Protein AF-A0A6A6E5W0-F1 (afdb_monomer_lite)

InterPro domains:
  IPR004046 Glutathione S-transferase, C-terminal [PF00043] (62-129)
  IPR010987 Glutathione S-transferase, C-terminal-like [PS50405] (1-145)
  IPR036282 Glutathione S-transferase, C-terminal domain superfamily [SSF47616] (43-140)

Radius of gyration: 19.11 Å; chains: 1; bounding box: 56×34×46 Å

Sequence (179 aa):
MIKPIRLWLTRTIAPSIKFLQFSNTTLKVIIILEELQIPYEIKSFKFDDVKKPYTGVNPNGRVPGSLSVLNTCLEGKQWLVGDKCTFADLCFVPWNDRVDVLLMLPEGQDKFEGFPNVRAWHERMTARPSWKKGMEIRARLMDEQGLTWNGMPKGINNIAGYEEKVKRGEEAKARREGA

Organism: NCBI:txid1314779

Structure (mmCIF, N/CA/C/O backbone):
data_AF-A0A6A6E5W0-F1
#
_entry.id   AF-A0A6A6E5W0-F1
#
loop_
_atom_site.group_PDB
_atom_site.id
_atom_site.type_symbol
_atom_site.label_atom_id
_atom_site.label_alt_id
_atom_site.label_comp_id
_atom_site.label_asym_id
_atom_site.label_entity_id
_atom_site.label_seq_id
_atom_site.pdbx_PDB_ins_code
_atom_site.Cartn_x
_atom_site.Cartn_y
_atom_site.Cartn_z
_atom_site.occupancy
_atom_site.B_iso_or_equiv
_atom_site.auth_seq_id
_atom_site.auth_comp_id
_atom_site.auth_asym_id
_atom_site.auth_atom_id
_atom_site.pdbx_PDB_model_num
ATOM 1 N N . MET A 1 1 ? -22.182 -12.327 16.382 1.00 56.06 1 MET A N 1
ATOM 2 C CA . MET A 1 1 ? -21.444 -13.324 15.575 1.00 56.06 1 MET A CA 1
ATOM 3 C C . MET A 1 1 ? -20.843 -12.587 14.385 1.00 56.06 1 MET A C 1
ATOM 5 O O . MET A 1 1 ? -21.605 -11.979 13.642 1.00 56.06 1 MET A O 1
ATOM 9 N N . ILE A 1 2 ? -19.514 -12.525 14.264 1.00 61.84 2 ILE A N 1
ATOM 10 C CA . ILE A 1 2 ? -18.845 -11.797 13.168 1.00 61.84 2 ILE A CA 1
ATOM 11 C C . ILE A 1 2 ? -18.971 -12.640 11.893 1.00 61.84 2 ILE A C 1
ATOM 13 O O . ILE A 1 2 ? -18.679 -13.833 11.919 1.00 61.84 2 ILE A O 1
ATOM 17 N N . LYS A 1 3 ? -19.451 -12.047 10.792 1.00 72.81 3 LYS A N 1
ATOM 18 C CA . LYS A 1 3 ? -19.526 -12.745 9.498 1.00 72.81 3 LYS A CA 1
ATOM 19 C C . LYS A 1 3 ? -18.104 -12.999 8.972 1.00 72.81 3 LYS A C 1
ATOM 21 O O . LYS A 1 3 ? -17.294 -12.075 9.033 1.00 72.81 3 LYS A O 1
ATOM 26 N N . PRO A 1 4 ? -17.800 -14.195 8.436 1.00 73.56 4 PRO A N 1
ATOM 27 C CA . PRO A 1 4 ? -16.470 -14.495 7.924 1.00 73.56 4 PRO A CA 1
ATOM 28 C C . PRO A 1 4 ? -16.094 -13.575 6.759 1.00 73.56 4 PRO A C 1
ATOM 30 O O . PRO A 1 4 ? -16.907 -13.304 5.867 1.00 73.56 4 PRO A O 1
ATOM 33 N N . ILE A 1 5 ? -14.850 -13.098 6.764 1.00 73.44 5 ILE A N 1
ATOM 34 C CA . ILE A 1 5 ? -14.320 -12.241 5.700 1.00 73.44 5 ILE A CA 1
ATOM 35 C C . ILE A 1 5 ? -14.097 -13.090 4.443 1.00 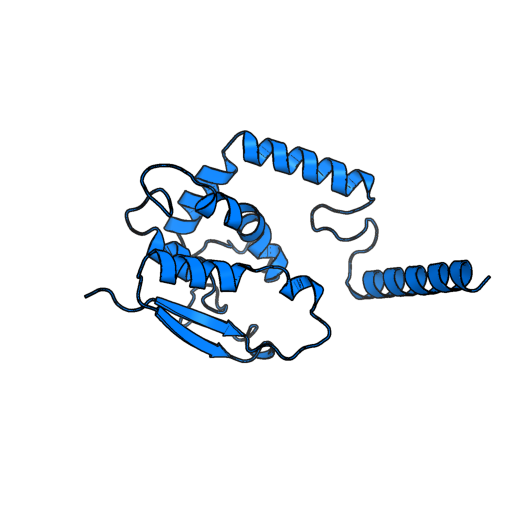73.44 5 ILE A C 1
ATOM 37 O O . ILE A 1 5 ? -13.423 -14.115 4.488 1.00 73.44 5 ILE A O 1
ATOM 41 N N . ARG A 1 6 ? -14.634 -12.667 3.293 1.00 75.06 6 ARG A N 1
ATOM 42 C CA . ARG A 1 6 ? -14.404 -13.364 2.015 1.00 75.06 6 ARG A CA 1
ATOM 43 C C . ARG A 1 6 ? -13.067 -12.945 1.404 1.00 75.06 6 ARG A C 1
ATOM 45 O O . ARG A 1 6 ? -12.910 -11.797 0.994 1.00 75.06 6 ARG A O 1
ATOM 52 N N . LEU A 1 7 ? -12.136 -13.892 1.306 1.00 66.69 7 LEU A N 1
ATOM 53 C CA . LEU A 1 7 ? -10.830 -13.747 0.664 1.00 66.69 7 LEU A CA 1
ATOM 54 C C . LEU A 1 7 ? -10.866 -14.319 -0.748 1.00 66.69 7 LEU A C 1
ATOM 56 O O . LEU A 1 7 ? -11.124 -15.506 -0.930 1.00 66.69 7 LEU A O 1
ATOM 60 N N . TRP A 1 8 ? -10.548 -13.504 -1.748 1.00 65.25 8 TRP A N 1
ATOM 61 C CA . TRP A 1 8 ? -10.542 -13.942 -3.140 1.00 65.25 8 TRP A CA 1
ATOM 62 C C . TRP A 1 8 ? -9.116 -14.196 -3.619 1.00 65.25 8 TRP A C 1
ATOM 64 O O . TRP A 1 8 ? -8.309 -13.269 -3.678 1.00 65.25 8 TRP A O 1
ATOM 74 N N . LEU A 1 9 ? -8.804 -15.448 -3.973 1.00 63.97 9 LEU A N 1
ATOM 75 C CA . LEU A 1 9 ? -7.444 -15.879 -4.320 1.00 63.97 9 LEU A CA 1
ATOM 76 C C . LEU A 1 9 ? -7.368 -16.465 -5.734 1.00 63.97 9 LEU A C 1
ATOM 78 O O . LEU A 1 9 ? -8.185 -17.300 -6.116 1.00 63.97 9 LEU A O 1
ATOM 82 N N . THR A 1 10 ? -6.346 -16.097 -6.503 1.00 55.34 10 THR A N 1
ATOM 83 C CA . THR A 1 10 ? -6.081 -16.742 -7.795 1.00 55.34 10 THR A CA 1
ATOM 84 C C . THR A 1 10 ? -5.358 -18.071 -7.595 1.00 55.34 10 THR A C 1
ATOM 86 O O . THR A 1 10 ? -4.351 -18.112 -6.887 1.00 55.34 10 THR A O 1
ATOM 89 N N . ARG A 1 11 ? -5.815 -19.154 -8.237 1.00 45.31 11 ARG A N 1
ATOM 90 C CA . ARG A 1 11 ? -5.120 -20.455 -8.196 1.00 45.31 11 ARG A CA 1
ATOM 91 C C . ARG A 1 11 ? -3.894 -20.426 -9.128 1.00 45.31 11 ARG A C 1
ATOM 93 O O . ARG A 1 11 ? -4.013 -20.158 -10.320 1.00 45.31 11 ARG A O 1
ATOM 100 N N . THR A 1 12 ? -2.716 -20.670 -8.566 1.00 48.81 12 THR A N 1
ATOM 101 C CA . THR A 1 12 ? -1.403 -20.477 -9.195 1.00 48.81 12 THR A CA 1
ATOM 102 C C . THR A 1 12 ? -1.039 -21.587 -10.186 1.00 48.81 12 THR A C 1
ATOM 104 O O . THR A 1 12 ? -0.638 -22.660 -9.752 1.00 48.81 12 THR A O 1
ATOM 107 N N . ILE A 1 13 ? -1.111 -21.342 -11.502 1.00 40.47 13 ILE A N 1
ATOM 108 C CA . ILE A 1 13 ? -0.442 -22.181 -12.522 1.00 40.47 13 ILE A CA 1
ATOM 109 C C . ILE A 1 13 ? -0.036 -21.317 -13.737 1.00 40.47 13 ILE A C 1
ATOM 111 O O . ILE A 1 13 ? -0.611 -21.427 -14.811 1.00 40.47 13 ILE A O 1
ATOM 115 N N . ALA A 1 14 ? 0.930 -20.407 -13.584 1.00 37.25 14 ALA A N 1
ATOM 116 C CA . ALA A 1 14 ? 1.546 -19.728 -14.731 1.00 37.25 14 ALA A CA 1
ATOM 117 C C . ALA A 1 14 ? 3.062 -19.566 -14.494 1.00 37.25 14 ALA A C 1
ATOM 119 O O . ALA A 1 14 ? 3.457 -18.809 -13.604 1.00 37.25 14 ALA A O 1
ATOM 120 N N . PRO A 1 15 ? 3.926 -20.267 -15.256 1.00 39.97 15 PRO A N 1
ATOM 121 C CA . PRO A 1 15 ? 5.385 -20.229 -15.090 1.00 39.97 15 PRO A CA 1
ATOM 122 C C . PRO A 1 15 ? 6.031 -18.855 -15.339 1.00 39.97 15 PRO A C 1
ATOM 124 O O . PRO A 1 15 ? 7.130 -18.603 -14.851 1.00 39.97 15 PRO A O 1
ATOM 127 N N . SER A 1 16 ? 5.361 -17.971 -16.083 1.00 43.00 16 SER A N 1
ATOM 128 C CA . SER A 1 16 ? 5.880 -16.676 -16.546 1.00 43.00 16 SER A CA 1
ATOM 129 C C . SER A 1 16 ? 5.776 -15.538 -15.521 1.00 43.00 16 SER A C 1
ATOM 131 O O . SER A 1 16 ? 6.362 -14.480 -15.723 1.00 43.00 16 SER A O 1
ATOM 133 N N . ILE A 1 17 ? 5.078 -15.742 -14.396 1.00 46.66 17 ILE A N 1
ATOM 134 C CA . ILE A 1 17 ? 4.791 -14.697 -13.391 1.00 46.66 17 ILE A CA 1
ATOM 135 C C . ILE A 1 17 ? 5.584 -14.948 -12.088 1.00 46.66 17 ILE A C 1
ATOM 137 O O . ILE A 1 17 ? 5.148 -14.634 -10.981 1.00 46.66 17 ILE A O 1
ATOM 141 N N . LYS A 1 18 ? 6.796 -15.513 -12.180 1.00 37.19 18 LYS A N 1
ATOM 142 C CA . LYS A 1 18 ? 7.652 -15.751 -10.996 1.00 37.19 18 LYS A CA 1
ATOM 143 C C . LYS A 1 18 ? 8.034 -14.457 -10.260 1.00 37.19 18 LYS A C 1
ATOM 145 O O . LYS A 1 18 ? 8.177 -14.472 -9.043 1.00 37.19 18 LYS A O 1
ATOM 150 N N . PHE A 1 19 ? 8.138 -13.325 -10.961 1.00 33.59 19 PHE A N 1
ATOM 151 C CA . PHE A 1 19 ? 8.564 -12.051 -10.362 1.00 33.59 19 PHE A CA 1
ATOM 152 C C . PHE A 1 19 ? 7.477 -11.365 -9.512 1.00 33.59 19 PHE A C 1
ATOM 154 O O . PHE A 1 19 ? 7.793 -10.702 -8.529 1.00 33.59 19 PHE A O 1
ATOM 161 N N . LEU A 1 20 ? 6.193 -11.570 -9.835 1.00 38.84 20 LEU A N 1
ATOM 162 C CA . LEU A 1 20 ? 5.069 -11.092 -9.015 1.00 38.84 20 LEU A CA 1
ATOM 163 C C . LEU A 1 20 ? 4.689 -12.089 -7.904 1.00 38.84 20 LEU A C 1
ATOM 165 O O . LEU A 1 20 ? 4.132 -11.671 -6.891 1.00 38.84 20 LEU A O 1
ATOM 169 N N . GLN A 1 21 ? 5.044 -13.375 -8.030 1.00 38.00 21 GLN A N 1
ATOM 170 C CA . GLN A 1 21 ? 4.795 -14.400 -7.001 1.00 38.00 21 GLN A CA 1
ATOM 171 C C . GLN A 1 21 ? 5.551 -14.161 -5.689 1.00 38.00 21 GLN A C 1
ATOM 173 O O . GLN A 1 21 ? 5.025 -14.484 -4.627 1.00 38.00 21 GLN A O 1
ATOM 178 N N . PHE A 1 22 ? 6.743 -13.559 -5.725 1.00 34.38 22 PHE A N 1
ATOM 179 C CA . PHE A 1 22 ? 7.479 -13.238 -4.495 1.00 34.38 22 PHE A CA 1
ATOM 180 C C . PHE A 1 22 ? 6.881 -12.054 -3.713 1.00 34.38 22 PHE A C 1
ATOM 182 O O . PHE A 1 22 ? 7.279 -11.797 -2.573 1.00 34.3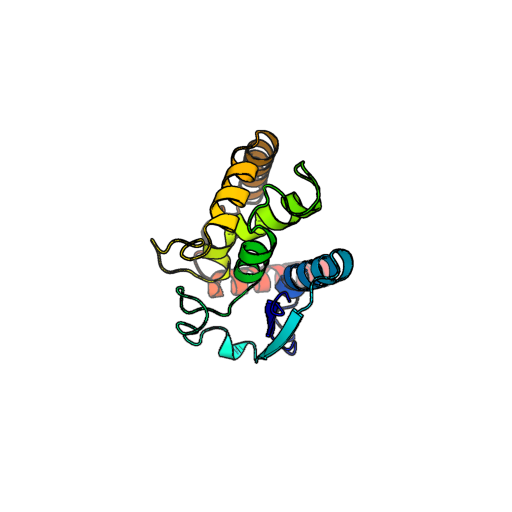8 22 PHE A O 1
ATOM 189 N N . SER A 1 23 ? 5.868 -11.367 -4.255 1.00 47.91 23 SER A N 1
ATOM 190 C CA . SER A 1 23 ? 5.082 -10.397 -3.490 1.00 47.91 23 SER A CA 1
ATOM 191 C C . SER A 1 23 ? 3.965 -11.065 -2.678 1.00 47.91 23 SER A C 1
ATOM 193 O O . SER A 1 23 ? 2.797 -11.115 -3.044 1.00 47.91 23 SER A O 1
ATOM 195 N N . ASN A 1 24 ? 4.376 -11.565 -1.515 1.00 51.31 24 ASN A N 1
ATOM 196 C CA . ASN A 1 24 ? 3.639 -12.249 -0.444 1.00 51.31 24 ASN A CA 1
ATOM 197 C C . ASN A 1 24 ? 2.356 -11.575 0.122 1.00 51.31 24 ASN A C 1
ATOM 199 O O . ASN A 1 24 ? 1.946 -11.910 1.231 1.00 51.31 24 ASN A O 1
ATOM 203 N N . THR A 1 25 ? 1.702 -10.620 -0.547 1.00 56.97 25 THR A N 1
ATOM 204 C CA . THR A 1 25 ? 0.587 -9.849 0.049 1.00 56.97 25 THR A CA 1
ATOM 205 C C . THR A 1 25 ? -0.586 -10.740 0.467 1.00 56.97 25 THR A C 1
ATOM 207 O O . THR A 1 25 ? -1.143 -10.551 1.544 1.00 56.97 25 THR A O 1
ATOM 210 N N . THR A 1 26 ? -0.913 -11.764 -0.322 1.00 59.38 26 THR A N 1
ATOM 211 C CA . THR A 1 26 ? -1.998 -12.706 -0.011 1.00 59.38 26 THR A CA 1
ATOM 212 C C . THR A 1 26 ? -1.692 -13.591 1.198 1.00 59.38 26 THR A C 1
ATOM 214 O O . THR A 1 26 ? -2.531 -13.737 2.082 1.00 59.38 26 THR A O 1
ATOM 217 N N . LEU A 1 27 ? -0.478 -14.146 1.264 1.00 63.09 27 LEU A N 1
ATOM 218 C CA . LEU A 1 27 ? -0.031 -14.971 2.390 1.00 63.09 27 LEU A CA 1
ATOM 219 C C . LEU A 1 27 ? 0.029 -14.156 3.683 1.00 63.09 27 LEU A C 1
ATOM 221 O O . LEU A 1 27 ? -0.421 -14.633 4.717 1.00 63.09 27 LEU A O 1
ATOM 225 N N . LYS A 1 28 ? 0.493 -12.901 3.619 1.00 67.56 28 LYS A N 1
ATOM 226 C CA . LYS A 1 28 ? 0.493 -11.988 4.772 1.00 67.56 28 LYS A CA 1
ATOM 227 C C . LYS A 1 28 ? -0.910 -11.758 5.331 1.00 67.56 28 LYS A C 1
ATOM 229 O O . LYS A 1 28 ? -1.069 -11.734 6.543 1.00 67.56 28 LYS A O 1
ATOM 234 N N . VAL A 1 29 ? -1.918 -11.593 4.469 1.00 67.56 29 VAL A N 1
ATOM 235 C CA . VAL A 1 29 ? -3.310 -11.410 4.913 1.00 67.56 29 VAL A CA 1
ATOM 236 C C . VAL A 1 29 ? -3.824 -12.664 5.611 1.00 67.56 29 VAL A C 1
ATOM 238 O O . VAL A 1 29 ? -4.415 -12.540 6.675 1.00 67.56 29 VAL A O 1
ATOM 241 N N . ILE A 1 30 ? -3.563 -13.853 5.058 1.00 70.06 30 ILE A N 1
ATOM 242 C CA . ILE A 1 30 ? -3.943 -15.118 5.705 1.00 70.06 30 ILE A CA 1
ATOM 243 C C . ILE A 1 30 ? -3.254 -15.238 7.067 1.00 70.06 30 ILE A C 1
ATOM 245 O O . ILE A 1 30 ? -3.939 -15.439 8.058 1.00 70.06 30 ILE A O 1
ATOM 249 N N . ILE A 1 31 ? -1.937 -15.020 7.135 1.00 69.94 31 ILE A N 1
ATOM 250 C CA . ILE A 1 31 ? -1.179 -15.064 8.394 1.00 69.94 31 ILE A CA 1
ATOM 251 C C . ILE A 1 31 ? -1.772 -14.091 9.418 1.00 69.94 31 ILE A C 1
ATOM 253 O O . ILE A 1 31 ? -2.001 -14.479 10.550 1.00 69.94 31 ILE A O 1
ATOM 257 N N . ILE A 1 32 ? -2.093 -12.852 9.035 1.00 69.81 32 ILE A N 1
ATOM 258 C CA . ILE A 1 32 ? -2.707 -11.885 9.958 1.00 69.81 32 ILE A CA 1
ATOM 259 C C . ILE A 1 32 ? -4.095 -12.342 10.418 1.00 69.81 32 ILE A C 1
ATOM 261 O O . ILE A 1 32 ? -4.424 -12.170 11.584 1.00 69.81 32 ILE A O 1
ATOM 265 N N . LEU A 1 33 ? -4.922 -12.899 9.532 1.00 72.12 33 LEU A N 1
ATOM 266 C CA . LEU A 1 33 ? -6.250 -13.388 9.913 1.00 72.12 33 LEU A CA 1
ATOM 267 C C . LEU A 1 33 ? -6.162 -14.581 10.871 1.00 72.12 33 LEU A C 1
ATOM 269 O O . LEU A 1 33 ? -6.933 -14.627 11.827 1.00 72.12 33 LEU A O 1
ATOM 273 N N . GLU A 1 34 ? -5.202 -15.481 10.653 1.00 75.88 34 GLU A N 1
ATOM 274 C CA . GLU A 1 34 ? -4.879 -16.576 11.574 1.00 75.88 34 GLU A CA 1
ATOM 275 C C . GLU A 1 34 ? -4.372 -16.035 12.922 1.00 75.88 34 GLU A C 1
ATOM 277 O O . GLU A 1 34 ? -4.935 -16.361 13.963 1.00 75.88 34 GLU A O 1
ATOM 282 N N . GLU A 1 35 ? -3.386 -15.132 12.936 1.00 70.81 35 GLU A N 1
ATOM 283 C CA . GLU A 1 35 ? -2.846 -14.522 14.167 1.00 70.81 35 GLU A CA 1
ATOM 284 C C . GLU A 1 35 ? -3.917 -13.755 14.962 1.00 70.81 35 GLU A C 1
ATOM 286 O O . GLU A 1 35 ? -3.936 -13.777 16.191 1.00 70.81 35 GLU A O 1
ATOM 291 N N . LEU A 1 36 ? -4.848 -13.091 14.270 1.00 72.12 36 LEU A N 1
ATOM 292 C CA . LEU A 1 36 ? -5.950 -12.348 14.888 1.00 72.12 36 LEU A CA 1
ATOM 293 C C . LEU A 1 36 ? -7.187 -13.212 15.178 1.00 72.12 36 LEU A C 1
ATOM 295 O O . LEU A 1 36 ? -8.169 -12.683 15.705 1.00 72.12 36 LEU A O 1
ATOM 299 N N . GLN A 1 37 ? -7.163 -14.504 14.832 1.00 75.44 37 GLN A N 1
ATOM 300 C CA . GLN A 1 37 ? -8.282 -15.442 14.994 1.00 75.44 37 GLN A CA 1
ATOM 301 C C . GLN A 1 37 ? -9.589 -14.926 14.355 1.00 75.44 37 GLN A C 1
ATOM 303 O O . GLN A 1 37 ? -10.689 -15.103 14.886 1.00 75.44 37 GLN A O 1
ATOM 308 N N . ILE A 1 38 ? -9.476 -14.249 13.207 1.00 74.06 38 ILE A N 1
ATOM 309 C CA . ILE A 1 38 ? -10.620 -13.702 12.471 1.00 74.06 38 ILE A CA 1
ATOM 310 C C . ILE A 1 38 ? -11.099 -14.754 11.464 1.00 74.06 38 ILE A C 1
ATOM 312 O O . ILE A 1 38 ? -10.332 -15.127 10.576 1.00 74.06 38 ILE A O 1
ATOM 316 N N . PRO A 1 39 ? -12.365 -15.208 11.529 1.00 78.19 39 PRO A N 1
ATOM 317 C CA . PRO A 1 39 ? -12.869 -16.214 10.603 1.00 78.19 39 PRO A CA 1
ATOM 318 C C . PRO A 1 39 ? -12.937 -15.665 9.171 1.00 78.19 39 PRO A C 1
ATOM 320 O O . PRO A 1 39 ? -13.383 -14.536 8.936 1.00 78.19 39 PRO A O 1
ATOM 323 N N . TYR A 1 40 ? -12.541 -16.481 8.196 1.00 77.31 40 TYR A N 1
ATOM 324 C CA . TYR A 1 40 ? -12.549 -16.118 6.780 1.00 77.31 40 TYR A CA 1
ATOM 325 C C . TYR A 1 40 ? -12.987 -17.283 5.883 1.00 77.31 40 TYR A C 1
ATOM 327 O O . TYR A 1 40 ? -12.920 -18.448 6.262 1.00 77.31 40 TYR A O 1
ATOM 335 N N . GLU A 1 41 ? -13.444 -16.959 4.674 1.00 79.62 41 GLU A N 1
ATOM 336 C CA . GLU A 1 41 ? -13.804 -17.926 3.633 1.00 79.62 41 GLU A CA 1
ATOM 337 C C . GLU A 1 41 ? -12.970 -17.657 2.374 1.00 79.62 41 GLU A C 1
ATOM 339 O O . GLU A 1 41 ? -12.954 -16.534 1.865 1.00 79.62 41 GLU A O 1
ATOM 344 N N . ILE A 1 42 ? -12.307 -18.686 1.837 1.00 73.25 42 ILE A N 1
ATOM 345 C CA . ILE A 1 42 ? -11.544 -18.577 0.588 1.00 73.25 42 ILE A CA 1
ATOM 346 C C . ILE A 1 42 ? -12.461 -18.809 -0.619 1.00 73.25 42 ILE A C 1
ATOM 348 O O . ILE A 1 42 ? -13.039 -19.882 -0.796 1.00 73.25 42 ILE A O 1
ATOM 352 N N . LYS A 1 43 ? -12.518 -17.826 -1.518 1.00 69.12 43 LYS A N 1
ATOM 353 C CA . LYS A 1 43 ? -13.086 -17.935 -2.864 1.00 69.12 43 LYS A CA 1
ATOM 354 C C . LYS A 1 43 ? -11.950 -17.974 -3.885 1.00 69.12 43 LYS A C 1
ATOM 356 O O . LYS A 1 43 ? -11.344 -16.951 -4.193 1.00 69.12 43 LYS A O 1
ATOM 361 N N . SER A 1 44 ? -11.634 -19.159 -4.410 1.00 66.56 44 SER A N 1
ATOM 362 C CA . SER A 1 44 ? -10.589 -19.285 -5.435 1.00 66.56 44 SER A CA 1
ATOM 363 C C . SER A 1 44 ? -11.136 -19.055 -6.844 1.00 66.56 44 SER A C 1
ATOM 365 O O . SER A 1 44 ? -12.224 -19.542 -7.149 1.00 66.56 44 SER A O 1
ATOM 367 N N . PHE A 1 45 ? -10.371 -18.404 -7.717 1.00 63.06 45 PHE A N 1
ATOM 368 C CA . PHE A 1 45 ? -10.729 -18.180 -9.123 1.00 63.06 45 PHE A CA 1
ATOM 369 C C . PHE A 1 45 ? -9.487 -18.256 -10.033 1.00 63.06 45 PHE A C 1
ATOM 371 O O . PHE A 1 45 ? -8.354 -18.334 -9.542 1.00 63.06 45 PHE A O 1
ATOM 378 N N . LYS A 1 46 ? -9.665 -18.318 -11.359 1.00 66.00 46 LYS A N 1
ATOM 379 C CA . LYS A 1 46 ? -8.526 -18.360 -12.295 1.00 66.00 46 LYS A CA 1
ATOM 380 C C . LYS A 1 46 ? -7.944 -16.960 -12.478 1.00 66.00 46 LYS A C 1
ATOM 382 O O . LYS A 1 46 ? -8.669 -15.975 -12.411 1.00 66.00 46 LYS A O 1
ATOM 387 N N . PHE A 1 47 ? -6.641 -16.866 -12.741 1.00 60.06 47 PHE A N 1
ATOM 388 C CA . PHE A 1 47 ? -5.997 -15.571 -12.990 1.00 60.06 47 PHE A CA 1
ATOM 389 C C . PHE A 1 47 ? -6.629 -14.822 -14.177 1.00 60.06 47 PHE A C 1
ATOM 391 O O . PHE A 1 47 ? -6.827 -13.613 -14.105 1.00 60.06 47 PHE A O 1
ATOM 398 N N . ASP A 1 48 ? -7.039 -15.542 -15.223 1.00 63.50 48 ASP A N 1
ATOM 399 C CA . ASP A 1 48 ? -7.711 -14.960 -16.396 1.00 63.50 48 ASP A CA 1
ATOM 400 C C . ASP A 1 48 ? -9.019 -14.241 -16.034 1.00 63.50 48 ASP A C 1
ATOM 402 O O . ASP A 1 48 ? -9.441 -13.302 -16.710 1.00 63.50 48 ASP A O 1
ATOM 406 N N . ASP A 1 49 ? -9.639 -14.636 -14.921 1.00 66.00 49 ASP A N 1
ATOM 407 C CA . ASP A 1 49 ? -10.887 -14.057 -14.449 1.00 66.00 49 ASP A CA 1
ATOM 408 C C . ASP A 1 49 ? -10.674 -12.760 -13.650 1.00 66.00 49 ASP A C 1
ATOM 410 O O . ASP A 1 49 ? -11.638 -12.025 -13.463 1.00 66.00 49 ASP A O 1
ATOM 414 N N . VAL A 1 50 ? -9.438 -12.408 -13.247 1.00 62.00 50 VAL A N 1
ATOM 415 C CA . VAL A 1 50 ? -9.124 -11.182 -12.468 1.00 62.00 50 VAL A CA 1
ATOM 416 C C . VAL A 1 50 ? -9.656 -9.913 -13.142 1.00 62.00 50 VAL A C 1
ATOM 418 O O . VAL A 1 50 ? -10.025 -8.957 -12.460 1.00 62.00 50 VAL A O 1
ATOM 421 N N . LYS A 1 51 ? -9.698 -9.904 -14.479 1.00 58.22 51 LYS A N 1
ATOM 422 C CA . LYS A 1 51 ? -10.131 -8.761 -15.295 1.00 58.22 51 LYS A CA 1
ATOM 423 C C . LYS A 1 51 ? -11.644 -8.706 -15.534 1.00 58.22 51 LYS A C 1
ATOM 425 O O . LYS A 1 51 ? -12.110 -7.764 -16.172 1.00 58.22 51 LYS A O 1
ATOM 430 N N . LYS A 1 52 ? -12.418 -9.690 -15.062 1.00 67.06 52 LYS A N 1
ATOM 431 C CA . LYS A 1 52 ? -13.883 -9.645 -15.156 1.00 67.06 52 LYS A CA 1
ATOM 432 C C . LYS A 1 52 ? -14.435 -8.528 -14.256 1.00 67.06 52 LYS A C 1
ATOM 434 O O . LYS A 1 52 ? -13.845 -8.257 -13.215 1.00 67.06 52 LYS A O 1
ATOM 439 N N . PRO A 1 53 ? -15.562 -7.889 -14.612 1.00 64.50 53 PRO A N 1
ATOM 440 C CA . PRO A 1 53 ? -16.190 -6.901 -13.744 1.00 64.50 53 PRO A CA 1
ATOM 441 C C . PRO A 1 53 ? -16.797 -7.570 -12.495 1.00 64.50 53 PRO A C 1
ATOM 443 O O . PRO A 1 53 ? -17.769 -8.313 -12.588 1.00 64.50 53 PRO A O 1
ATOM 446 N N . TYR A 1 54 ? -16.246 -7.292 -11.311 1.00 63.31 54 TYR A N 1
ATOM 447 C CA . TYR A 1 54 ? -16.732 -7.750 -9.994 1.00 63.31 54 TYR A CA 1
ATOM 448 C C . TYR A 1 54 ? -17.599 -6.696 -9.282 1.00 63.31 54 TYR A C 1
ATOM 450 O O . TYR A 1 54 ? -17.587 -6.597 -8.054 1.00 63.31 54 TYR A O 1
ATOM 458 N N . THR A 1 55 ? -18.352 -5.896 -10.039 1.00 66.62 55 THR A N 1
ATOM 459 C CA . THR A 1 55 ? -19.110 -4.730 -9.539 1.00 66.62 55 THR A CA 1
ATOM 460 C C . THR A 1 55 ? -20.132 -5.075 -8.452 1.00 66.62 55 THR A C 1
ATOM 462 O O . THR A 1 55 ? -20.404 -4.255 -7.584 1.00 66.62 55 THR A O 1
ATOM 465 N N . GLY A 1 56 ? -20.646 -6.310 -8.433 1.00 61.88 56 GLY A N 1
ATOM 466 C CA . GLY A 1 56 ? -21.547 -6.800 -7.381 1.00 61.88 56 GLY A CA 1
ATOM 467 C C . GLY A 1 56 ? -20.879 -7.116 -6.033 1.00 61.88 56 GLY A C 1
ATOM 468 O O . GLY A 1 56 ? -21.579 -7.408 -5.067 1.00 61.88 56 GLY A O 1
ATOM 469 N N . VAL A 1 57 ? -19.543 -7.100 -5.949 1.00 61.50 57 VAL A N 1
ATOM 470 C CA . VAL A 1 57 ? -18.792 -7.403 -4.712 1.00 61.50 57 VAL A CA 1
ATOM 471 C C . VAL A 1 57 ? -17.796 -6.299 -4.351 1.00 61.50 57 VAL A C 1
ATOM 473 O O . VAL A 1 57 ? -17.540 -6.067 -3.174 1.00 61.50 57 VAL A O 1
ATOM 476 N N . ASN A 1 58 ? -17.248 -5.609 -5.348 1.00 61.53 58 ASN A N 1
ATOM 477 C CA . ASN A 1 58 ? -16.355 -4.470 -5.191 1.00 61.53 58 ASN A CA 1
ATOM 478 C C . ASN A 1 58 ? -16.869 -3.331 -6.086 1.00 61.53 58 ASN A C 1
ATOM 480 O O . ASN A 1 58 ? -16.935 -3.542 -7.300 1.00 61.53 58 ASN A O 1
ATOM 484 N N . PRO A 1 59 ? -17.181 -2.140 -5.539 1.00 61.28 59 PRO A N 1
ATOM 485 C CA . PRO A 1 59 ? -17.630 -0.987 -6.326 1.00 61.28 59 PRO A CA 1
ATOM 486 C C . PRO A 1 59 ? -16.689 -0.650 -7.490 1.00 61.28 59 PRO A C 1
ATOM 488 O O . PRO A 1 59 ? -17.145 -0.279 -8.566 1.00 61.28 59 PRO A O 1
ATOM 491 N N . ASN A 1 60 ? -15.387 -0.915 -7.328 1.00 60.56 60 ASN A N 1
ATOM 492 C CA . ASN A 1 60 ? -14.363 -0.669 -8.350 1.00 60.56 60 ASN A CA 1
ATOM 493 C C . ASN A 1 60 ? -14.357 -1.723 -9.472 1.00 60.56 60 ASN A C 1
ATOM 495 O O . ASN A 1 60 ? -13.470 -1.717 -10.326 1.00 60.56 60 ASN A O 1
ATOM 499 N N . GLY A 1 61 ? -15.298 -2.675 -9.454 1.00 59.31 61 GLY A N 1
ATOM 500 C CA . GLY A 1 61 ? -15.473 -3.681 -10.498 1.00 59.31 61 GLY A CA 1
ATOM 501 C C . GLY A 1 61 ? -14.349 -4.710 -10.584 1.00 59.31 61 GLY A C 1
ATOM 502 O O . GLY A 1 61 ? -14.222 -5.384 -11.598 1.00 59.31 61 GLY A O 1
ATOM 503 N N . ARG A 1 62 ? -13.521 -4.853 -9.548 1.00 66.31 62 ARG A N 1
ATOM 504 C CA . ARG A 1 62 ? -12.339 -5.735 -9.536 1.00 66.31 62 ARG A CA 1
ATOM 505 C C . ARG A 1 62 ? -12.426 -6.730 -8.398 1.00 66.31 62 ARG A C 1
ATOM 507 O O . ARG A 1 62 ? -13.133 -6.476 -7.430 1.00 66.31 62 ARG A O 1
ATOM 514 N N . VAL A 1 63 ? -11.701 -7.841 -8.488 1.00 55.81 63 VAL A N 1
ATOM 515 C CA . VAL A 1 63 ? -11.667 -8.864 -7.431 1.00 55.81 63 VAL A CA 1
ATOM 516 C C . VAL A 1 63 ? -11.586 -8.189 -6.048 1.00 55.81 63 VAL A C 1
ATOM 518 O O . VAL A 1 63 ? -10.726 -7.318 -5.871 1.00 55.81 63 VAL A O 1
ATOM 521 N N . PRO A 1 64 ? -12.453 -8.538 -5.077 1.00 60.34 64 PRO A N 1
ATOM 522 C CA . PRO A 1 64 ? -12.360 -8.042 -3.705 1.00 60.34 64 PRO A CA 1
ATOM 523 C C . PRO A 1 64 ? -11.047 -8.533 -3.088 1.00 60.34 64 PRO A C 1
ATOM 525 O O . PRO A 1 64 ? -10.935 -9.653 -2.595 1.00 60.34 64 PRO A O 1
ATOM 528 N N . GLY A 1 65 ? -10.010 -7.713 -3.237 1.00 68.50 65 GLY A N 1
ATOM 529 C CA . GLY A 1 65 ? -8.648 -8.031 -2.835 1.00 68.50 65 GLY A CA 1
ATOM 530 C C . GLY A 1 65 ? -8.379 -7.710 -1.368 1.00 68.50 65 GLY A C 1
ATOM 531 O O . GLY A 1 65 ? -9.285 -7.402 -0.590 1.00 68.50 65 GLY A O 1
ATOM 532 N N . SER A 1 66 ? -7.095 -7.716 -1.011 1.00 74.50 66 SER A N 1
ATOM 533 C CA . SER A 1 66 ? -6.583 -7.359 0.320 1.00 74.50 66 SER A CA 1
ATOM 534 C C . SER A 1 66 ? -7.169 -6.057 0.882 1.00 74.50 66 SER A C 1
ATOM 536 O O . SER A 1 66 ? -7.380 -5.973 2.086 1.00 74.50 66 SER A O 1
ATOM 538 N N . LEU A 1 67 ? -7.500 -5.070 0.040 1.00 83.31 67 LEU A N 1
ATOM 539 C CA . LEU A 1 67 ? -8.114 -3.807 0.468 1.00 83.31 67 LEU A CA 1
ATOM 540 C C . LEU A 1 67 ? -9.476 -3.999 1.148 1.00 83.31 67 LEU A C 1
ATOM 542 O O . LEU A 1 67 ? -9.733 -3.356 2.158 1.00 83.31 67 LEU A O 1
ATOM 546 N N . SER A 1 68 ? -10.325 -4.910 0.661 1.00 82.62 68 SER A N 1
ATOM 547 C CA . SER A 1 68 ? -11.625 -5.170 1.295 1.00 82.62 68 SER A CA 1
ATOM 548 C C . SER A 1 68 ? -11.453 -5.776 2.684 1.00 82.62 68 SER A C 1
ATOM 550 O O . SER A 1 68 ? -12.149 -5.381 3.614 1.00 82.62 68 SER A O 1
ATOM 552 N N . VAL A 1 69 ? -10.513 -6.712 2.829 1.00 83.62 69 VAL A N 1
ATOM 553 C CA . VAL A 1 69 ? -10.216 -7.358 4.113 1.00 83.62 69 VAL A CA 1
ATOM 554 C C . VAL A 1 69 ? -9.632 -6.355 5.092 1.00 83.62 69 VAL A C 1
ATOM 556 O O . VAL A 1 69 ? -10.120 -6.243 6.211 1.00 83.62 69 VAL A O 1
ATOM 559 N N . LEU A 1 70 ? -8.640 -5.578 4.656 1.00 88.56 70 LEU A N 1
ATOM 560 C CA . LEU A 1 70 ? -8.048 -4.520 5.469 1.00 88.56 70 LEU A CA 1
ATOM 561 C C . LEU A 1 70 ? -9.107 -3.498 5.896 1.00 88.56 70 LEU A C 1
ATOM 563 O O . LEU A 1 70 ? -9.118 -3.098 7.054 1.00 88.56 70 LEU A O 1
ATOM 567 N N . ASN A 1 71 ? -10.031 -3.125 5.005 1.00 91.19 71 ASN A N 1
ATOM 568 C CA . ASN A 1 71 ? -11.087 -2.167 5.323 1.00 91.19 71 ASN A CA 1
ATOM 569 C C . ASN A 1 71 ? -12.006 -2.662 6.444 1.00 91.19 71 ASN A C 1
ATOM 571 O O . ASN A 1 71 ? -12.352 -1.876 7.323 1.00 91.19 71 ASN A O 1
ATOM 575 N N . THR A 1 72 ? -12.362 -3.948 6.434 1.00 88.62 72 THR A N 1
ATOM 576 C CA . THR A 1 72 ? -13.131 -4.577 7.517 1.00 88.62 72 THR A CA 1
ATOM 577 C C . THR A 1 72 ? -12.296 -4.725 8.788 1.00 88.62 72 THR A C 1
ATOM 579 O O . THR A 1 72 ? -12.758 -4.365 9.865 1.00 88.62 72 THR A O 1
ATOM 582 N N . CYS A 1 73 ? -11.049 -5.194 8.694 1.00 88.94 73 CYS A N 1
ATOM 583 C CA . CYS A 1 73 ? -10.180 -5.362 9.865 1.00 88.94 73 CYS A CA 1
ATOM 584 C C . CYS A 1 73 ? -9.900 -4.043 10.602 1.00 88.94 73 CYS A C 1
ATOM 586 O O . CYS A 1 73 ? -9.663 -4.066 11.812 1.00 88.94 73 CYS A O 1
ATOM 588 N N . LEU A 1 74 ? -9.919 -2.921 9.878 1.00 94.19 74 LEU A N 1
ATOM 589 C CA . LEU A 1 74 ? -9.707 -1.568 10.393 1.00 94.19 74 LEU A CA 1
ATOM 590 C C . LEU A 1 74 ? -10.997 -0.883 10.879 1.00 94.19 74 LEU A C 1
ATOM 592 O O . LEU A 1 74 ? -10.943 0.267 11.311 1.00 94.19 74 LEU A O 1
ATOM 596 N N . GLU A 1 75 ? -12.155 -1.546 10.826 1.00 94.06 75 GLU A N 1
ATOM 597 C CA . GLU A 1 75 ? -13.399 -0.980 11.354 1.00 94.06 75 GLU A CA 1
ATOM 598 C C . GLU A 1 75 ? -13.270 -0.713 12.862 1.00 94.06 75 GLU A C 1
ATOM 600 O O . GLU A 1 75 ? -12.952 -1.606 13.650 1.00 94.06 75 GLU A O 1
ATOM 605 N N . GLY A 1 76 ? -13.451 0.552 13.257 1.00 95.00 76 GLY A N 1
ATOM 606 C CA . GLY A 1 76 ? -13.270 1.001 14.640 1.00 95.00 76 GLY A CA 1
ATOM 607 C C . GLY A 1 76 ? -11.816 1.017 15.134 1.00 95.00 76 GLY A C 1
ATOM 608 O O . GLY A 1 76 ? -11.596 1.211 16.328 1.00 95.00 76 GLY A O 1
ATOM 609 N N . LYS A 1 77 ? -10.818 0.829 14.256 1.00 95.00 77 LYS A N 1
ATOM 610 C CA . LYS A 1 77 ? -9.398 0.752 14.639 1.00 95.00 77 LYS A CA 1
ATOM 611 C C . LYS A 1 77 ? -8.535 1.762 13.895 1.00 95.00 77 LYS A C 1
ATOM 613 O O . LYS A 1 77 ? -8.732 2.061 12.720 1.00 95.00 77 LYS A O 1
ATOM 618 N N . GLN A 1 78 ? -7.512 2.260 14.584 1.00 95.94 78 GLN A N 1
ATOM 619 C CA . GLN A 1 78 ? -6.508 3.132 13.973 1.00 95.94 78 GLN A CA 1
ATOM 620 C C . GLN A 1 78 ? -5.369 2.350 13.306 1.00 95.94 78 GLN A C 1
ATOM 622 O O . GLN A 1 78 ? -4.847 2.803 12.283 1.00 95.94 78 GLN A O 1
ATOM 627 N N . TRP A 1 79 ? -5.014 1.191 13.861 1.00 95.12 79 TRP A N 1
ATOM 628 C CA . TRP A 1 79 ? -3.922 0.319 13.425 1.00 95.12 79 TRP A CA 1
ATOM 629 C C . TRP A 1 79 ? -4.396 -1.133 13.394 1.00 95.12 79 TRP A C 1
ATOM 631 O O . TRP A 1 79 ? -5.406 -1.472 14.015 1.00 95.12 79 TRP A O 1
ATOM 641 N N . LEU A 1 80 ? -3.680 -1.995 12.672 1.00 90.75 80 LEU A N 1
ATOM 642 C CA . LEU A 1 80 ? -4.038 -3.413 12.578 1.00 90.75 80 LEU A CA 1
ATOM 643 C C . LEU A 1 80 ? -3.927 -4.135 13.928 1.00 90.75 80 LEU A C 1
ATOM 645 O O . LEU A 1 80 ? -4.739 -5.013 14.218 1.00 90.75 80 LEU A O 1
ATOM 649 N N . VAL A 1 81 ? -2.941 -3.758 14.748 1.00 88.00 81 VAL A N 1
ATOM 650 C CA . VAL A 1 81 ? -2.652 -4.401 16.035 1.00 88.00 81 VAL A CA 1
ATOM 651 C C . VAL A 1 81 ? -2.416 -3.345 17.111 1.00 88.00 81 VAL A C 1
ATOM 653 O O . VAL A 1 81 ? -1.538 -2.496 16.971 1.00 88.00 81 VAL A O 1
ATOM 656 N N . GLY A 1 82 ? -3.168 -3.437 18.209 1.00 89.00 82 GLY A N 1
ATOM 657 C CA . GLY A 1 82 ? -3.032 -2.541 19.357 1.00 89.00 82 GLY A CA 1
ATOM 658 C C . GLY A 1 82 ? -3.382 -1.084 19.040 1.00 89.00 82 GLY A C 1
ATOM 659 O O . GLY A 1 82 ? -4.265 -0.794 18.234 1.00 89.00 82 GLY A O 1
ATOM 660 N N . ASP A 1 83 ? -2.687 -0.168 19.707 1.00 94.44 83 ASP A N 1
ATOM 661 C CA . ASP A 1 83 ? -2.936 1.276 19.708 1.00 94.44 83 ASP A CA 1
ATOM 662 C C . ASP A 1 83 ? -1.851 2.091 18.979 1.00 94.44 83 ASP A C 1
ATOM 664 O O . ASP A 1 83 ? -1.929 3.319 18.907 1.00 94.44 83 ASP A O 1
ATOM 668 N N . LYS A 1 84 ? -0.858 1.427 18.373 1.00 91.50 84 LYS A N 1
ATOM 669 C CA . LYS A 1 84 ? 0.249 2.081 17.663 1.00 91.50 84 LYS A CA 1
ATOM 670 C C . LYS A 1 84 ? 0.537 1.456 16.304 1.00 91.50 84 LYS A C 1
ATOM 672 O O . LYS A 1 84 ? 0.314 0.274 16.086 1.00 91.50 84 LYS A O 1
ATOM 677 N N . CYS A 1 85 ? 1.128 2.252 15.414 1.00 91.62 85 CYS A N 1
ATOM 678 C CA . CYS A 1 85 ? 1.649 1.766 14.139 1.00 91.62 85 CYS A CA 1
ATOM 679 C C . CYS A 1 85 ? 2.752 0.734 14.385 1.00 91.62 85 CYS A C 1
ATOM 681 O O . CYS A 1 85 ? 3.738 1.022 15.072 1.00 91.62 85 CYS A O 1
ATOM 683 N N . THR A 1 86 ? 2.619 -0.435 13.772 1.00 89.75 86 THR A N 1
ATOM 684 C CA . THR A 1 86 ? 3.591 -1.527 13.862 1.00 89.75 86 THR A CA 1
ATOM 685 C C . THR A 1 86 ? 4.135 -1.901 12.484 1.00 89.75 86 THR A C 1
ATOM 687 O O . THR A 1 86 ? 3.732 -1.359 11.452 1.00 89.75 86 THR A O 1
ATOM 690 N N . PHE A 1 87 ? 5.058 -2.862 12.456 1.00 83.06 87 PHE A N 1
ATOM 691 C CA . PHE A 1 87 ? 5.514 -3.467 11.207 1.00 83.06 87 PHE A CA 1
ATOM 692 C C . PHE A 1 87 ? 4.363 -4.097 10.407 1.00 83.06 87 PHE A C 1
ATOM 694 O O . PHE A 1 87 ? 4.388 -4.037 9.176 1.00 83.06 87 PHE A O 1
ATOM 701 N N . ALA A 1 88 ? 3.342 -4.637 11.090 1.00 86.56 88 ALA A N 1
ATOM 702 C CA . ALA A 1 88 ? 2.163 -5.196 10.435 1.00 86.56 88 ALA A CA 1
ATOM 703 C C . ALA A 1 88 ? 1.484 -4.151 9.544 1.00 86.56 88 ALA A C 1
ATOM 705 O O . ALA A 1 88 ? 1.079 -4.480 8.435 1.00 86.56 88 ALA A O 1
ATOM 706 N N . ASP A 1 89 ? 1.449 -2.885 9.970 1.00 91.19 89 ASP A N 1
ATOM 707 C CA . ASP A 1 89 ? 0.888 -1.800 9.172 1.00 91.19 89 ASP A CA 1
ATOM 708 C C . ASP A 1 89 ? 1.804 -1.407 8.004 1.00 91.19 89 ASP A C 1
ATOM 710 O O . ASP A 1 89 ? 1.405 -1.396 6.835 1.00 91.19 89 ASP A O 1
ATOM 714 N N . LEU A 1 90 ? 3.077 -1.144 8.318 1.00 85.94 90 LEU A N 1
ATOM 715 C CA . LEU A 1 90 ? 4.060 -0.627 7.364 1.00 85.94 90 LEU A CA 1
ATOM 716 C C . LEU A 1 90 ? 4.301 -1.570 6.178 1.00 85.94 90 LEU A C 1
ATOM 718 O O . LEU A 1 90 ? 4.612 -1.110 5.078 1.00 85.94 90 LEU A O 1
ATOM 722 N N . CYS A 1 91 ? 4.133 -2.881 6.369 1.00 84.69 91 CYS A N 1
ATOM 723 C CA . CYS A 1 91 ? 4.399 -3.869 5.327 1.00 84.69 91 CYS A CA 1
ATOM 724 C C . CYS A 1 91 ? 3.431 -3.799 4.125 1.00 84.69 91 CYS A C 1
ATOM 726 O O . CYS A 1 91 ? 3.755 -4.335 3.058 1.00 84.69 91 CYS A O 1
ATOM 728 N N . PHE A 1 92 ? 2.280 -3.129 4.278 1.00 87.25 92 PHE A N 1
ATOM 729 C CA . PHE A 1 92 ? 1.286 -2.923 3.218 1.00 87.25 92 PHE A CA 1
ATOM 730 C C . PHE A 1 92 ? 1.466 -1.611 2.451 1.00 87.25 92 PHE A C 1
ATOM 732 O O . PHE A 1 92 ? 1.021 -1.520 1.306 1.00 87.25 92 PHE A O 1
ATOM 739 N N . VAL A 1 93 ? 2.113 -0.600 3.042 1.00 87.88 93 VAL A N 1
ATOM 740 C CA . VAL A 1 93 ? 2.170 0.763 2.476 1.00 87.88 93 VAL A CA 1
ATOM 741 C C . VAL A 1 93 ? 2.757 0.791 1.063 1.00 87.88 93 VAL A C 1
ATOM 743 O O . VAL A 1 93 ? 2.095 1.357 0.195 1.00 87.88 93 VAL A O 1
ATOM 746 N N . PRO A 1 94 ? 3.903 0.137 0.765 1.00 83.38 94 PRO A N 1
ATOM 747 C CA . PRO A 1 94 ? 4.463 0.137 -0.590 1.00 83.38 94 PRO A CA 1
ATOM 748 C C . PRO A 1 94 ? 3.557 -0.482 -1.646 1.00 83.38 94 PRO A C 1
ATOM 750 O O . PRO A 1 94 ? 3.585 -0.059 -2.798 1.00 83.38 9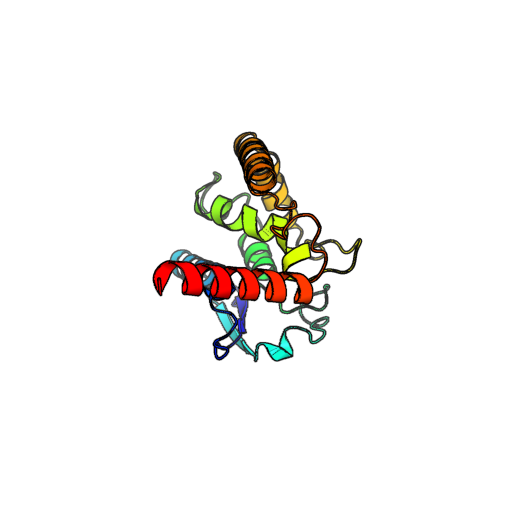4 PRO A O 1
ATOM 753 N N . TRP A 1 95 ? 2.753 -1.471 -1.262 1.00 80.19 95 TRP A N 1
ATOM 754 C CA . TRP A 1 95 ? 1.816 -2.117 -2.174 1.00 80.19 95 TRP A CA 1
ATOM 755 C C . TRP A 1 95 ? 0.596 -1.240 -2.412 1.00 80.19 95 TRP A C 1
ATOM 757 O O . TRP A 1 95 ? 0.247 -0.987 -3.562 1.00 80.19 95 TRP A O 1
ATOM 767 N N . ASN A 1 96 ? -0.001 -0.716 -1.341 1.00 87.06 96 ASN A N 1
ATOM 768 C CA . ASN A 1 96 ? -1.171 0.158 -1.417 1.00 87.06 96 ASN A CA 1
ATOM 769 C C . ASN A 1 96 ? -0.872 1.464 -2.166 1.00 87.06 96 ASN A C 1
ATOM 771 O O . ASN A 1 96 ? -1.718 1.953 -2.915 1.00 87.06 96 ASN A O 1
ATOM 775 N N . ASP A 1 97 ? 0.353 1.983 -2.037 1.00 86.44 97 ASP A N 1
ATOM 776 C CA . ASP A 1 97 ? 0.830 3.141 -2.797 1.00 86.44 97 ASP A CA 1
ATOM 777 C C . ASP A 1 97 ? 0.805 2.892 -4.315 1.00 86.44 97 ASP A C 1
ATOM 779 O O . ASP A 1 97 ? 0.659 3.843 -5.071 1.00 86.44 97 ASP A O 1
ATOM 783 N N . ARG A 1 98 ? 0.867 1.631 -4.768 1.00 79.25 98 ARG A N 1
ATOM 784 C CA . ARG A 1 98 ? 1.004 1.253 -6.187 1.00 79.25 98 ARG A CA 1
ATOM 785 C C . ARG A 1 98 ? -0.153 0.438 -6.760 1.00 79.25 98 ARG A C 1
ATOM 787 O O . ARG A 1 98 ? -0.025 -0.086 -7.866 1.00 79.25 98 ARG A O 1
ATOM 794 N N . VAL A 1 99 ? -1.264 0.299 -6.038 1.00 79.00 99 VAL A N 1
ATOM 795 C CA . VAL A 1 99 ? -2.431 -0.490 -6.485 1.00 79.00 99 VAL A CA 1
ATOM 796 C C . VAL A 1 99 ? -2.955 -0.031 -7.846 1.00 79.00 99 VAL A C 1
ATOM 798 O O . VAL A 1 99 ? -3.325 -0.862 -8.672 1.00 79.00 99 VAL A O 1
ATOM 801 N N . ASP A 1 100 ? -2.956 1.274 -8.089 1.00 76.75 100 ASP A N 1
ATOM 802 C CA . ASP A 1 100 ? -3.335 1.902 -9.351 1.00 76.75 100 ASP A CA 1
ATOM 803 C C . ASP A 1 100 ? -2.497 1.404 -10.529 1.00 76.75 100 ASP A C 1
ATOM 805 O O . ASP A 1 100 ? -3.053 0.980 -11.540 1.00 76.75 100 ASP A O 1
ATOM 809 N N . VAL A 1 101 ? -1.177 1.330 -10.368 1.00 72.94 101 VAL A N 1
ATOM 810 C CA . VAL A 1 101 ? -0.279 0.797 -11.402 1.00 72.94 101 VAL A CA 1
ATOM 811 C C . VAL A 1 101 ? -0.445 -0.710 -11.558 1.00 72.94 101 VAL A C 1
ATOM 813 O O . VAL A 1 101 ? -0.574 -1.215 -12.671 1.00 72.94 101 VAL A O 1
ATOM 816 N N . LEU A 1 102 ? -0.444 -1.438 -10.441 1.00 68.75 102 LEU A N 1
ATOM 817 C CA . LEU A 1 102 ? -0.451 -2.903 -10.434 1.00 68.75 102 LEU A CA 1
ATOM 818 C C . LEU A 1 102 ? -1.727 -3.485 -11.030 1.00 68.75 102 LEU A C 1
ATOM 820 O O . LEU A 1 102 ? -1.685 -4.508 -11.710 1.00 68.75 102 LEU A O 1
ATOM 824 N N . LEU A 1 103 ? -2.858 -2.836 -10.770 1.00 69.25 103 LEU A N 1
ATOM 825 C CA . LEU A 1 103 ? -4.141 -3.243 -11.320 1.00 69.25 103 LEU A CA 1
ATOM 826 C C . LEU A 1 103 ? -4.489 -2.488 -12.607 1.00 69.25 103 LEU A C 1
ATOM 828 O O . LEU A 1 103 ? -5.604 -2.658 -13.095 1.00 69.25 103 LEU A O 1
ATOM 832 N N . MET A 1 104 ? -3.590 -1.651 -13.140 1.00 70.62 104 MET A N 1
ATOM 833 C CA . MET A 1 104 ? -3.834 -0.831 -14.332 1.00 70.62 104 MET A CA 1
ATOM 834 C C . MET A 1 104 ? -5.179 -0.092 -14.221 1.00 70.62 104 MET A C 1
ATOM 836 O O . MET A 1 104 ? -6.113 -0.315 -14.997 1.00 70.62 104 MET A O 1
ATOM 840 N N . LEU A 1 105 ? -5.348 0.683 -13.148 1.00 74.19 105 LEU A N 1
ATOM 841 C CA . LEU A 1 105 ? -6.509 1.558 -12.996 1.00 74.19 105 LEU A CA 1
ATOM 842 C C . LEU A 1 105 ? -6.548 2.559 -14.165 1.00 74.19 105 LEU A C 1
ATOM 844 O O . LEU A 1 105 ? -5.504 3.122 -14.497 1.00 74.19 105 LEU A O 1
ATOM 848 N N . PRO A 1 106 ? -7.719 2.769 -14.799 1.00 77.88 106 PRO A N 1
ATOM 849 C CA . PRO A 1 106 ? -7.962 3.927 -15.641 1.00 77.88 106 PRO A CA 1
ATOM 850 C C . PRO A 1 106 ? -7.489 5.208 -14.961 1.00 77.88 106 PRO A C 1
ATOM 852 O O . PRO A 1 106 ? -7.606 5.365 -13.743 1.00 77.88 106 PRO A O 1
ATOM 855 N N . GLU A 1 107 ? -6.965 6.127 -15.763 1.00 78.06 107 GLU A N 1
ATOM 856 C CA . GLU A 1 107 ? -6.528 7.428 -15.275 1.00 78.06 107 GLU A CA 1
ATOM 857 C C . GLU A 1 107 ? -7.680 8.157 -14.568 1.00 78.06 107 GLU A C 1
ATOM 859 O O . GLU A 1 107 ? -8.821 8.147 -15.029 1.00 78.06 107 GLU A O 1
ATOM 864 N N . GLY A 1 108 ? -7.383 8.751 -13.412 1.00 79.31 108 GLY A N 1
ATOM 865 C CA . GLY A 1 108 ? -8.370 9.445 -12.583 1.00 79.31 108 GLY A CA 1
ATOM 866 C C . GLY A 1 108 ? -9.229 8.544 -11.692 1.00 79.31 108 GLY A C 1
ATOM 867 O O . GLY A 1 108 ? -9.952 9.074 -10.851 1.00 79.31 108 GLY A O 1
ATOM 868 N N . GLN A 1 109 ? -9.143 7.211 -11.804 1.00 81.94 109 GLN A N 1
ATOM 869 C CA . GLN A 1 109 ? -9.872 6.327 -10.894 1.00 81.94 109 GLN A CA 1
ATOM 870 C C . GLN A 1 109 ? -9.205 6.279 -9.511 1.00 81.94 109 GLN A C 1
ATOM 872 O O . GLN A 1 109 ? -8.006 6.022 -9.377 1.00 81.94 109 GLN A O 1
ATOM 877 N N . ASP A 1 110 ? -10.001 6.475 -8.460 1.00 86.44 110 ASP A N 1
ATOM 878 C CA . ASP A 1 110 ? -9.518 6.440 -7.085 1.00 86.44 110 ASP A CA 1
ATOM 879 C C . ASP A 1 110 ? -9.329 4.995 -6.588 1.00 86.44 110 ASP A C 1
ATOM 881 O O . ASP A 1 110 ? -10.272 4.215 -6.445 1.00 86.44 110 ASP A O 1
ATOM 885 N N . LYS A 1 111 ? -8.082 4.635 -6.265 1.00 85.25 111 LYS A N 1
ATOM 886 C CA . LYS A 1 111 ? -7.707 3.292 -5.790 1.00 85.25 111 LYS A CA 1
ATOM 887 C C . LYS A 1 111 ? -8.302 2.890 -4.438 1.00 85.25 111 LYS A C 1
ATOM 889 O O . LYS A 1 111 ? -8.314 1.696 -4.129 1.00 85.25 111 LYS A O 1
ATOM 894 N N . PHE A 1 112 ? -8.781 3.843 -3.639 1.00 89.44 112 PHE A N 1
ATOM 895 C CA . PHE A 1 112 ? -9.436 3.587 -2.352 1.00 89.44 112 PHE A CA 1
ATOM 896 C C . PHE A 1 112 ? -10.927 3.945 -2.360 1.00 89.44 112 PHE A C 1
ATOM 898 O O . PHE A 1 112 ? -11.541 4.051 -1.292 1.00 89.44 112 PHE A O 1
ATOM 905 N N . GLU A 1 113 ? -11.534 4.143 -3.531 1.00 87.19 113 GLU A N 1
ATOM 906 C CA . GLU A 1 113 ? -12.989 4.228 -3.644 1.00 87.19 113 GLU A CA 1
ATOM 907 C C . GLU A 1 113 ? -13.634 2.968 -3.036 1.00 87.19 113 GLU A C 1
ATOM 909 O O . GLU A 1 113 ? -13.174 1.847 -3.258 1.00 87.19 113 GLU A O 1
ATOM 914 N N . GLY A 1 114 ? -14.636 3.159 -2.171 1.00 85.94 114 GLY A N 1
ATOM 915 C CA . GLY A 1 114 ? -15.277 2.079 -1.409 1.00 85.94 114 GLY A CA 1
ATOM 916 C C . GLY A 1 114 ? -14.500 1.553 -0.188 1.00 85.94 114 GLY A C 1
ATOM 917 O O . GLY A 1 114 ? -15.031 0.707 0.531 1.00 85.94 114 GLY A O 1
ATOM 918 N N . PHE A 1 115 ? -13.290 2.056 0.100 1.00 90.38 115 PHE A N 1
ATOM 919 C CA . PHE A 1 115 ? -12.445 1.587 1.215 1.00 90.38 115 PHE A CA 1
ATOM 920 C C . PHE A 1 115 ? -11.999 2.728 2.158 1.00 90.38 115 PHE A C 1
ATOM 922 O O . PHE A 1 115 ? -10.801 3.019 2.265 1.00 90.38 115 PHE A O 1
ATOM 929 N N . PRO A 1 116 ? -12.934 3.398 2.864 1.00 94.25 116 PRO A N 1
ATOM 930 C CA . PRO A 1 116 ? -12.632 4.587 3.669 1.00 94.25 116 PRO A CA 1
ATOM 931 C C . PRO A 1 116 ? -11.665 4.321 4.834 1.00 94.25 116 PRO A C 1
ATOM 933 O O . PRO A 1 116 ? -10.800 5.153 5.111 1.00 94.25 116 PRO A O 1
ATOM 936 N N . ASN A 1 117 ? -11.745 3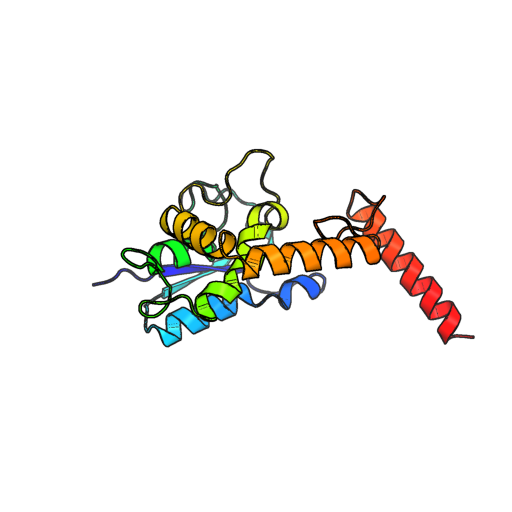.154 5.484 1.00 95.69 117 ASN A N 1
ATOM 937 C CA . ASN A 1 117 ? -10.860 2.818 6.603 1.00 95.69 117 ASN A CA 1
ATOM 938 C C . ASN A 1 117 ? -9.425 2.602 6.109 1.00 95.69 117 ASN A C 1
ATOM 940 O O . ASN A 1 117 ? -8.471 3.062 6.741 1.00 95.69 117 ASN A O 1
ATOM 944 N N . VAL A 1 118 ? -9.271 1.958 4.945 1.00 94.38 118 VAL A N 1
ATOM 945 C CA . VAL A 1 118 ? -7.959 1.772 4.307 1.00 94.38 118 VAL A CA 1
ATOM 946 C C . VAL A 1 118 ? -7.379 3.099 3.855 1.00 94.38 118 VAL A C 1
ATOM 948 O O . VAL A 1 118 ? -6.192 3.316 4.085 1.00 94.38 118 VAL A O 1
ATO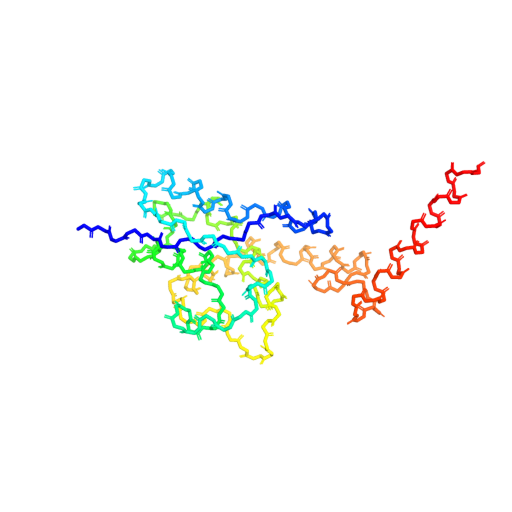M 951 N N . ARG A 1 119 ? -8.187 3.991 3.266 1.00 95.12 119 ARG A N 1
ATOM 952 C CA . ARG A 1 119 ? -7.739 5.340 2.890 1.00 95.12 119 ARG A CA 1
ATOM 953 C C . ARG A 1 119 ? -7.144 6.061 4.091 1.00 95.12 119 ARG A C 1
ATOM 955 O O . ARG A 1 119 ? -5.969 6.413 4.066 1.00 95.12 119 ARG A O 1
ATOM 962 N N . ALA A 1 120 ? -7.927 6.203 5.159 1.00 97.38 120 ALA A N 1
ATOM 963 C CA . ALA A 1 120 ? -7.497 6.935 6.344 1.00 97.38 120 ALA A CA 1
ATOM 964 C C . ALA A 1 120 ? -6.237 6.311 6.973 1.00 97.38 120 ALA A C 1
ATOM 966 O O . ALA A 1 120 ? -5.327 7.019 7.402 1.00 97.38 120 ALA A O 1
ATOM 967 N N . TRP A 1 121 ? -6.158 4.979 7.025 1.00 96.81 121 TRP A N 1
ATOM 968 C CA . TRP A 1 121 ? -4.985 4.257 7.525 1.00 96.81 121 TRP A CA 1
ATOM 969 C C . TRP A 1 121 ? -3.746 4.432 6.642 1.00 96.81 121 TRP A C 1
ATOM 971 O O . TRP A 1 121 ? -2.655 4.689 7.158 1.00 96.81 121 TRP A O 1
ATOM 981 N N . HIS A 1 122 ? -3.906 4.361 5.322 1.00 95.81 122 HIS A N 1
ATOM 982 C CA . HIS A 1 122 ? -2.823 4.572 4.371 1.00 95.81 122 HIS A CA 1
ATOM 983 C C . HIS A 1 122 ? -2.293 6.008 4.438 1.00 95.81 122 HIS A C 1
ATOM 985 O O . HIS A 1 122 ? -1.086 6.193 4.579 1.00 95.81 122 HIS A O 1
ATOM 991 N N . GLU A 1 123 ? -3.176 7.007 4.438 1.00 96.62 123 GLU A N 1
ATOM 992 C CA . GLU A 1 123 ? -2.813 8.427 4.546 1.00 96.62 123 GLU A CA 1
ATOM 993 C C . GLU A 1 123 ? -2.053 8.733 5.843 1.00 96.62 123 GLU A C 1
ATOM 995 O O . GLU A 1 123 ? -1.035 9.429 5.819 1.00 96.62 123 GLU A O 1
ATOM 1000 N N . ARG A 1 124 ? -2.461 8.143 6.977 1.00 96.88 124 ARG A N 1
ATOM 1001 C CA . ARG A 1 124 ? -1.707 8.261 8.239 1.00 96.88 124 ARG A CA 1
ATOM 1002 C C . ARG A 1 124 ? -0.276 7.746 8.112 1.00 96.88 124 ARG A C 1
ATOM 1004 O O . ARG A 1 124 ? 0.633 8.338 8.694 1.00 96.88 124 ARG A O 1
ATOM 1011 N N . MET A 1 125 ? -0.058 6.642 7.397 1.00 96.12 125 MET A N 1
ATOM 1012 C CA . MET A 1 125 ? 1.280 6.077 7.211 1.00 96.12 125 MET A CA 1
ATOM 1013 C C . MET A 1 125 ? 2.113 6.859 6.200 1.00 96.12 125 MET A C 1
ATOM 1015 O O . MET A 1 125 ? 3.300 7.079 6.448 1.00 96.12 125 MET A O 1
ATOM 1019 N N . THR A 1 126 ? 1.516 7.314 5.099 1.00 95.38 126 THR A N 1
ATOM 1020 C CA . THR A 1 126 ? 2.241 8.061 4.063 1.00 95.38 126 THR A CA 1
ATOM 1021 C C . THR A 1 126 ? 2.547 9.502 4.470 1.00 95.38 126 THR A C 1
ATOM 1023 O O . THR A 1 126 ? 3.526 10.085 3.999 1.00 95.38 126 THR A O 1
ATOM 1026 N N . ALA A 1 127 ? 1.803 10.062 5.427 1.00 96.31 127 ALA A N 1
ATOM 1027 C CA . ALA A 1 127 ? 2.126 11.345 6.046 1.00 96.31 127 ALA A CA 1
ATOM 1028 C C . ALA A 1 127 ? 3.419 11.313 6.889 1.00 96.31 127 ALA A C 1
ATOM 1030 O O . ALA A 1 127 ? 4.009 12.370 7.140 1.00 96.31 127 ALA A O 1
ATOM 1031 N N . ARG A 1 128 ? 3.883 10.127 7.315 1.00 93.31 128 ARG A N 1
ATOM 1032 C CA . ARG A 1 128 ? 5.027 9.978 8.231 1.00 93.31 128 ARG A CA 1
ATOM 1033 C C . ARG A 1 128 ? 6.343 10.433 7.579 1.00 93.31 128 ARG A C 1
ATOM 1035 O O . ARG A 1 128 ? 6.597 10.089 6.422 1.00 93.31 128 ARG A O 1
ATOM 1042 N N . PRO A 1 129 ? 7.249 11.097 8.326 1.00 92.44 129 PRO A N 1
ATOM 1043 C CA . PRO A 1 129 ? 8.563 11.493 7.809 1.00 92.44 129 PRO A CA 1
ATOM 1044 C C . PRO A 1 129 ? 9.390 10.318 7.273 1.00 92.44 129 PRO A C 1
ATOM 1046 O O . PRO A 1 129 ? 10.051 10.442 6.246 1.00 92.44 129 PRO A O 1
ATOM 1049 N N . SER A 1 130 ? 9.308 9.153 7.926 1.00 82.44 130 SER A N 1
ATOM 1050 C CA . SER A 1 130 ? 10.023 7.943 7.507 1.00 82.44 130 SER A CA 1
ATOM 1051 C C . SER A 1 130 ? 9.583 7.442 6.131 1.00 82.44 130 SER A C 1
ATOM 1053 O O . SER A 1 130 ? 10.423 7.032 5.333 1.00 82.44 130 SER A O 1
ATOM 1055 N N . TRP A 1 131 ? 8.282 7.511 5.831 1.00 86.50 131 TRP A N 1
ATOM 1056 C CA . TRP A 1 131 ? 7.747 7.134 4.526 1.00 86.50 131 TRP A CA 1
ATOM 1057 C C . TRP A 1 131 ? 8.248 8.077 3.435 1.00 86.50 131 TRP A C 1
ATOM 1059 O O . TRP A 1 131 ? 8.826 7.628 2.445 1.00 86.50 131 TRP A O 1
ATOM 1069 N N . LYS A 1 132 ? 8.096 9.389 3.656 1.00 89.62 132 LYS A N 1
ATOM 1070 C CA . LYS A 1 132 ? 8.565 10.426 2.727 1.00 89.62 132 LYS A CA 1
ATOM 1071 C C . LYS A 1 132 ? 10.052 10.251 2.424 1.00 89.62 132 LYS A C 1
ATOM 1073 O O . LYS A 1 132 ? 10.436 10.205 1.257 1.00 89.62 132 LYS A O 1
ATOM 1078 N N . LYS A 1 133 ? 10.867 10.017 3.460 1.00 76.31 133 LYS A N 1
ATOM 1079 C CA . LYS A 1 133 ? 12.302 9.784 3.287 1.00 76.31 133 LYS A CA 1
ATOM 1080 C C . LYS A 1 133 ? 12.610 8.521 2.480 1.00 76.31 133 LYS A C 1
ATOM 1082 O O . LYS A 1 133 ? 13.484 8.542 1.616 1.00 76.31 133 LYS A O 1
ATOM 1087 N N . GLY A 1 134 ? 11.885 7.431 2.731 1.00 78.62 134 GLY A N 1
ATOM 1088 C CA . GLY A 1 134 ? 12.009 6.196 1.954 1.00 78.62 134 GLY A CA 1
ATOM 1089 C C . GLY A 1 134 ? 11.678 6.399 0.473 1.00 78.62 134 GLY A C 1
ATOM 1090 O O . GLY A 1 134 ? 12.390 5.889 -0.392 1.00 78.62 134 GLY A O 1
ATOM 1091 N N . MET A 1 135 ? 10.649 7.195 0.172 1.00 83.50 135 MET A N 1
ATOM 1092 C CA . MET A 1 135 ? 10.254 7.502 -1.204 1.00 83.50 135 MET A CA 1
ATOM 1093 C C . MET A 1 135 ? 11.259 8.404 -1.928 1.00 83.50 135 MET A C 1
ATOM 1095 O O . MET A 1 135 ? 11.541 8.146 -3.097 1.00 83.50 135 MET A O 1
ATOM 1099 N N . GLU A 1 136 ? 11.866 9.381 -1.245 1.00 83.06 136 GLU A N 1
ATOM 1100 C CA . GLU A 1 136 ? 12.987 10.172 -1.787 1.00 83.06 136 GLU A CA 1
ATOM 1101 C C . GL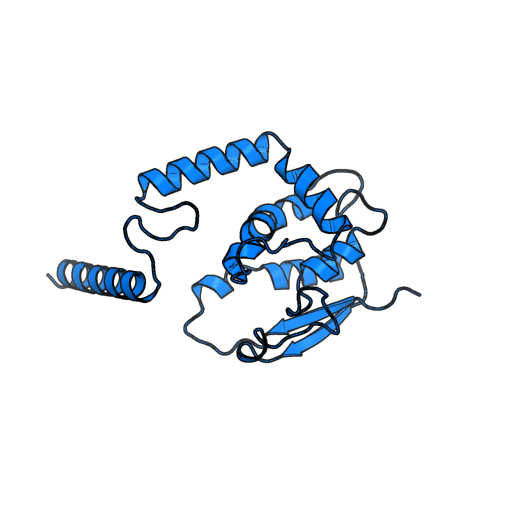U A 1 136 ? 14.176 9.280 -2.165 1.00 83.06 136 GLU A C 1
ATOM 1103 O O . GLU A 1 136 ? 14.704 9.364 -3.275 1.00 83.06 136 GLU A O 1
ATOM 1108 N N . ILE A 1 137 ? 14.583 8.389 -1.252 1.00 70.75 137 ILE A N 1
ATOM 1109 C CA . ILE A 1 137 ? 15.693 7.458 -1.487 1.00 70.75 137 ILE A CA 1
ATOM 1110 C C . ILE A 1 137 ? 15.364 6.540 -2.664 1.00 70.75 137 ILE A C 1
ATOM 1112 O O . ILE A 1 137 ? 16.189 6.375 -3.561 1.00 70.75 137 ILE A O 1
ATOM 1116 N N . ARG A 1 138 ? 14.150 5.976 -2.698 1.00 78.12 138 ARG A N 1
ATOM 1117 C CA . ARG A 1 138 ? 13.697 5.132 -3.807 1.00 78.12 138 ARG A CA 1
ATOM 1118 C C . ARG A 1 138 ? 13.738 5.889 -5.132 1.00 78.12 138 ARG A C 1
ATOM 1120 O O . ARG A 1 138 ? 14.197 5.322 -6.116 1.00 78.12 138 ARG A O 1
ATOM 1127 N N . ALA A 1 139 ? 13.250 7.128 -5.175 1.00 78.69 139 ALA A N 1
ATOM 1128 C CA . ALA A 1 139 ? 13.248 7.936 -6.391 1.00 78.69 139 ALA A CA 1
ATOM 1129 C C . ALA A 1 139 ? 14.673 8.158 -6.915 1.00 78.69 139 ALA A C 1
ATOM 1131 O O . ALA A 1 139 ? 14.926 7.886 -8.087 1.00 78.69 139 ALA A O 1
ATOM 1132 N N . ARG A 1 140 ? 15.613 8.534 -6.036 1.00 80.81 140 ARG A N 1
ATOM 1133 C CA . ARG A 1 140 ? 17.033 8.685 -6.386 1.00 80.81 140 ARG A CA 1
ATOM 1134 C C . ARG A 1 140 ? 17.636 7.387 -6.935 1.00 80.81 140 ARG A C 1
ATOM 1136 O O . ARG A 1 140 ? 18.242 7.406 -7.997 1.00 80.81 140 ARG A O 1
ATOM 1143 N N . LEU A 1 141 ? 17.431 6.259 -6.252 1.00 66.50 141 LEU A N 1
ATOM 1144 C CA . LEU A 1 141 ? 17.984 4.965 -6.679 1.00 66.50 141 LEU A CA 1
ATOM 1145 C C . LEU A 1 141 ? 17.399 4.478 -8.012 1.00 66.50 141 LEU A C 1
ATOM 1147 O O . LEU A 1 141 ? 18.104 3.843 -8.792 1.00 66.50 141 LEU A O 1
ATOM 1151 N N . MET A 1 142 ? 16.118 4.752 -8.274 1.00 73.06 142 MET A N 1
ATOM 1152 C CA . MET A 1 142 ? 15.499 4.457 -9.570 1.00 73.06 142 MET A CA 1
ATOM 1153 C C . MET A 1 142 ? 16.129 5.316 -10.666 1.00 73.06 142 MET A C 1
ATOM 1155 O O . MET A 1 142 ? 16.482 4.796 -11.720 1.00 73.06 142 MET A O 1
ATOM 1159 N N . ASP A 1 143 ? 16.323 6.607 -10.397 1.00 79.56 143 ASP A N 1
ATOM 1160 C CA . ASP A 1 143 ? 16.925 7.542 -11.342 1.00 79.56 143 ASP A CA 1
ATOM 1161 C C . ASP A 1 143 ? 18.360 7.147 -11.725 1.00 79.56 143 ASP A C 1
ATOM 1163 O O . ASP A 1 143 ? 18.660 7.049 -12.919 1.00 79.56 143 ASP A O 1
ATOM 1167 N N . GLU A 1 144 ? 19.187 6.817 -10.724 1.00 74.44 144 GLU A N 1
ATOM 1168 C CA . GLU A 1 144 ? 20.569 6.325 -10.869 1.00 74.44 144 GLU A CA 1
ATOM 1169 C C . GLU A 1 144 ? 20.653 5.040 -11.707 1.00 74.44 144 GLU A C 1
ATOM 1171 O O . GLU A 1 144 ? 21.617 4.829 -12.439 1.00 74.44 144 GLU A O 1
ATOM 1176 N N . GLN A 1 145 ? 19.622 4.192 -11.647 1.00 72.75 145 GLN A N 1
ATOM 1177 C CA . GLN A 1 145 ? 19.518 2.963 -12.444 1.00 72.75 145 GLN A CA 1
ATOM 1178 C C . GLN A 1 145 ? 18.901 3.192 -13.833 1.00 72.75 145 GLN A C 1
ATOM 1180 O O . GLN A 1 145 ? 18.663 2.239 -14.580 1.00 72.75 145 GLN A O 1
ATOM 1185 N N . GLY A 1 146 ? 18.606 4.443 -14.197 1.00 78.50 146 GLY A N 1
ATOM 1186 C CA . GLY A 1 146 ? 17.936 4.770 -15.451 1.00 78.50 146 GLY A CA 1
ATOM 1187 C C . GLY A 1 146 ? 16.505 4.233 -15.512 1.00 78.50 146 GLY A C 1
ATOM 1188 O O . GLY A 1 146 ? 16.023 3.903 -16.596 1.00 78.50 146 GLY A O 1
ATOM 1189 N N . LEU A 1 147 ? 15.832 4.120 -14.367 1.00 77.56 147 LEU A N 1
ATOM 1190 C CA . LEU A 1 147 ? 14.450 3.673 -14.234 1.00 77.56 147 LEU A CA 1
ATOM 1191 C C . LEU A 1 147 ? 13.524 4.872 -14.000 1.00 77.56 147 LEU A C 1
ATOM 1193 O O . LEU A 1 147 ? 13.896 5.893 -13.426 1.00 77.56 147 LEU A O 1
ATOM 1197 N N . THR A 1 148 ? 12.289 4.743 -14.460 1.00 80.88 148 THR A N 1
ATOM 1198 C CA . THR A 1 148 ? 11.192 5.663 -14.163 1.00 80.88 148 THR A CA 1
ATOM 1199 C C . THR A 1 148 ? 10.560 5.310 -12.811 1.00 80.88 148 THR A C 1
ATOM 1201 O O . THR A 1 148 ? 10.869 4.291 -12.187 1.00 80.88 148 THR A O 1
ATOM 1204 N N . TRP A 1 149 ? 9.632 6.140 -12.332 1.00 76.88 149 TRP A N 1
ATOM 1205 C CA . TRP A 1 149 ? 9.021 5.987 -11.007 1.00 76.88 149 TRP A CA 1
ATOM 1206 C C . TRP A 1 149 ? 8.318 4.630 -10.790 1.00 76.88 149 TRP A C 1
ATOM 1208 O O . TRP A 1 149 ? 8.260 4.142 -9.650 1.00 76.88 149 TRP A O 1
ATOM 1218 N N . ASN A 1 150 ? 7.808 4.003 -11.857 1.00 75.19 150 ASN A N 1
ATOM 1219 C CA . ASN A 1 150 ? 7.136 2.699 -11.839 1.00 75.19 150 ASN A CA 1
ATOM 1220 C C . ASN A 1 150 ? 8.099 1.505 -12.026 1.00 75.19 150 ASN A C 1
ATOM 1222 O O . ASN A 1 150 ? 7.657 0.365 -11.940 1.00 75.19 150 ASN A O 1
ATOM 1226 N N . GLY A 1 151 ? 9.400 1.756 -12.208 1.00 75.44 151 GLY A N 1
ATOM 1227 C CA . GLY A 1 151 ? 10.426 0.728 -12.407 1.00 75.44 151 GLY A CA 1
ATOM 1228 C C . GLY A 1 151 ? 10.704 0.376 -13.872 1.00 75.44 151 GLY A C 1
ATOM 1229 O O . GLY A 1 151 ? 11.622 -0.397 -14.132 1.00 75.44 151 GLY A O 1
ATOM 1230 N N . MET A 1 152 ? 9.972 0.949 -14.835 1.00 75.12 152 MET A N 1
ATOM 1231 C CA . MET A 1 152 ? 10.276 0.783 -16.261 1.00 75.12 152 MET A CA 1
ATOM 1232 C C . MET A 1 152 ? 11.547 1.551 -16.633 1.00 75.12 152 MET A C 1
ATOM 1234 O O . MET A 1 152 ? 11.705 2.681 -16.169 1.00 75.12 152 MET A O 1
ATOM 1238 N N . PRO A 1 153 ? 12.433 1.015 -17.489 1.00 79.25 153 PRO A N 1
ATOM 1239 C CA . PRO A 1 153 ? 13.588 1.764 -17.969 1.00 79.25 153 PRO A CA 1
ATOM 1240 C C . PRO A 1 153 ? 13.190 3.065 -18.676 1.00 79.25 153 PRO A C 1
ATOM 1242 O O . PRO A 1 153 ? 12.240 3.091 -19.458 1.00 79.25 153 PRO A O 1
ATOM 1245 N N . LYS A 1 154 ? 13.950 4.138 -18.450 1.00 82.69 154 LYS A N 1
ATOM 1246 C CA . LYS A 1 154 ? 13.795 5.406 -19.172 1.00 82.69 154 LYS A CA 1
ATOM 1247 C C . LYS A 1 154 ? 13.907 5.163 -20.682 1.00 82.69 154 LYS A C 1
ATOM 1249 O O . LYS A 1 154 ? 14.780 4.422 -21.134 1.00 82.69 154 LYS A O 1
ATOM 1254 N N . GLY A 1 155 ? 13.005 5.777 -21.446 1.00 82.00 155 GLY A N 1
ATOM 1255 C CA . GLY A 1 155 ? 12.912 5.615 -22.901 1.00 82.00 155 GLY A CA 1
ATOM 1256 C C . GLY A 1 155 ? 12.187 4.347 -23.372 1.00 82.00 155 GLY A C 1
ATOM 1257 O O . GLY A 1 155 ? 12.047 4.161 -24.577 1.00 82.00 155 GLY A O 1
ATOM 1258 N N . ILE A 1 156 ? 11.717 3.485 -22.458 1.00 76.50 156 ILE A N 1
ATOM 1259 C CA . ILE A 1 156 ? 10.905 2.306 -22.784 1.00 76.50 156 ILE A CA 1
ATOM 1260 C C . ILE A 1 156 ? 9.520 2.463 -22.164 1.00 76.50 156 ILE A C 1
ATOM 1262 O O . ILE A 1 156 ? 9.352 2.426 -20.947 1.00 76.50 156 ILE A O 1
ATOM 1266 N N . ASN A 1 157 ? 8.516 2.589 -23.028 1.00 75.00 157 ASN A N 1
ATOM 1267 C CA . ASN A 1 157 ? 7.171 3.000 -22.624 1.00 75.00 157 ASN A CA 1
ATOM 1268 C C . ASN A 1 157 ? 6.163 1.838 -22.673 1.00 75.00 157 ASN A C 1
ATOM 1270 O O . ASN A 1 157 ? 4.980 2.037 -22.416 1.00 75.00 157 ASN A O 1
ATOM 1274 N N . ASN A 1 158 ? 6.603 0.635 -23.057 1.00 75.56 158 ASN A N 1
ATOM 1275 C CA . ASN A 1 158 ? 5.749 -0.539 -23.211 1.00 75.56 158 ASN A CA 1
ATOM 1276 C C . ASN A 1 158 ? 6.495 -1.839 -22.857 1.00 75.56 158 ASN A C 1
ATOM 1278 O O . ASN A 1 158 ? 7.725 -1.874 -22.786 1.00 75.56 158 ASN A O 1
ATOM 1282 N N . ILE A 1 159 ? 5.728 -2.907 -22.621 1.00 71.31 159 ILE A N 1
ATOM 1283 C CA . ILE A 1 159 ? 6.250 -4.220 -22.212 1.00 71.31 159 ILE A CA 1
ATOM 1284 C C . ILE A 1 159 ? 7.074 -4.865 -23.334 1.00 71.31 159 ILE A C 1
ATOM 1286 O O . ILE A 1 159 ? 8.132 -5.413 -23.055 1.00 71.31 159 ILE A O 1
ATOM 1290 N N . ALA A 1 160 ? 6.661 -4.727 -24.597 1.00 78.00 160 ALA A N 1
ATOM 1291 C CA . ALA A 1 160 ? 7.375 -5.314 -25.733 1.00 78.00 160 ALA A CA 1
ATOM 1292 C C . ALA A 1 160 ? 8.820 -4.789 -25.852 1.00 78.00 160 ALA A C 1
ATOM 1294 O O . ALA A 1 160 ? 9.765 -5.561 -26.001 1.00 78.00 160 ALA A O 1
ATOM 1295 N N . GLY A 1 161 ? 9.017 -3.476 -25.705 1.00 77.44 161 GLY A N 1
ATOM 1296 C CA . GLY A 1 161 ? 10.344 -2.860 -25.706 1.00 77.44 161 GLY A CA 1
ATOM 1297 C C . GLY A 1 161 ? 11.183 -3.266 -24.492 1.00 77.44 161 GLY A C 1
ATOM 1298 O O . GLY A 1 161 ? 12.408 -3.367 -24.587 1.00 77.44 161 GLY A O 1
ATOM 1299 N N . TYR A 1 162 ? 10.538 -3.546 -23.355 1.00 73.00 162 TYR A N 1
ATOM 1300 C CA . TYR A 1 162 ? 11.212 -4.083 -22.175 1.00 73.00 162 TYR A CA 1
ATOM 1301 C C . TYR A 1 162 ? 11.686 -5.521 -22.402 1.00 73.00 162 TYR A C 1
ATOM 1303 O O . TYR A 1 162 ? 12.861 -5.805 -22.176 1.00 73.00 162 TYR A O 1
ATOM 1311 N N . GLU A 1 163 ? 10.819 -6.398 -22.909 1.00 77.62 163 GLU A N 1
ATOM 1312 C CA . GLU A 1 163 ? 11.154 -7.788 -23.246 1.00 77.62 163 GLU A CA 1
ATOM 1313 C C . GLU A 1 163 ? 12.310 -7.857 -24.251 1.00 77.62 163 GLU A C 1
ATOM 1315 O O . GLU A 1 163 ? 13.262 -8.615 -24.061 1.00 77.62 163 GLU A O 1
ATOM 1320 N N . GLU A 1 164 ? 12.295 -6.998 -25.272 1.00 82.31 164 GLU A N 1
ATOM 1321 C CA . GLU A 1 164 ? 13.380 -6.911 -26.250 1.00 82.31 164 GLU A CA 1
ATOM 1322 C C . GLU A 1 164 ? 14.703 -6.445 -25.610 1.00 82.31 164 GLU A C 1
ATOM 1324 O O . GLU A 1 164 ? 15.782 -6.937 -25.950 1.00 82.31 164 GLU A O 1
ATOM 1329 N N . LYS A 1 165 ? 14.658 -5.501 -24.658 1.00 76.88 165 LYS A N 1
ATOM 1330 C CA . LYS A 1 165 ? 15.849 -5.077 -23.901 1.00 76.88 165 LYS A CA 1
ATOM 1331 C C . LYS A 1 165 ? 16.391 -6.202 -23.015 1.00 76.88 165 LYS A C 1
ATOM 1333 O O . LYS A 1 165 ? 17.608 -6.381 -22.975 1.00 76.88 165 LYS A O 1
ATOM 1338 N N . VAL A 1 166 ? 15.520 -6.944 -22.330 1.00 78.00 166 VAL A N 1
ATOM 1339 C CA . VAL A 1 166 ? 15.913 -8.095 -21.498 1.00 78.00 166 VAL A CA 1
ATOM 1340 C C . VAL A 1 166 ? 16.591 -9.153 -22.360 1.00 78.00 166 VAL A C 1
ATOM 1342 O O . VAL A 1 166 ? 17.729 -9.520 -22.073 1.00 78.00 166 VAL A O 1
ATOM 1345 N N . LYS A 1 167 ? 15.959 -9.540 -23.474 1.00 82.94 167 LYS A N 1
ATOM 1346 C CA . LYS A 1 167 ? 16.510 -10.521 -24.415 1.00 82.94 167 LYS A CA 1
ATOM 1347 C C . LYS A 1 167 ? 17.889 -10.103 -24.940 1.00 82.94 167 LYS A C 1
ATOM 1349 O O . LYS A 1 167 ? 18.831 -10.890 -24.890 1.00 82.94 167 LYS A O 1
ATOM 1354 N N . ARG A 1 168 ? 18.054 -8.839 -25.356 1.00 81.44 168 ARG A N 1
ATOM 1355 C CA . ARG A 1 168 ? 19.364 -8.294 -25.774 1.00 81.44 168 ARG A CA 1
ATOM 1356 C C . ARG A 1 168 ? 20.416 -8.370 -24.662 1.00 81.44 168 ARG A C 1
ATOM 1358 O O . ARG A 1 168 ? 21.580 -8.655 -24.942 1.00 81.44 168 ARG A O 1
ATOM 1365 N N . GLY A 1 169 ? 20.026 -8.109 -23.415 1.00 81.06 169 GLY A N 1
ATOM 1366 C CA . GLY A 1 169 ? 20.908 -8.210 -22.251 1.00 81.06 169 GLY A CA 1
ATOM 1367 C C . GLY A 1 169 ? 21.361 -9.645 -21.969 1.00 81.06 169 GLY A C 1
ATOM 1368 O O . GLY A 1 169 ? 22.548 -9.873 -21.736 1.00 81.06 169 GLY A O 1
ATOM 1369 N N . GLU A 1 170 ? 20.444 -10.610 -22.048 1.00 80.12 170 GLU A N 1
ATOM 1370 C CA . GLU A 1 170 ? 20.738 -12.041 -21.893 1.00 80.12 170 GLU A CA 1
ATOM 1371 C C . GLU A 1 170 ? 21.675 -12.547 -22.998 1.00 80.12 170 GLU A C 1
ATOM 1373 O O . GLU A 1 170 ? 22.682 -13.192 -22.705 1.00 80.12 170 GLU A O 1
ATOM 1378 N N . GLU A 1 171 ? 21.424 -12.173 -24.256 1.00 82.12 171 GLU A N 1
ATOM 1379 C CA . GLU A 1 171 ? 22.288 -12.511 -25.397 1.00 82.12 171 GLU A CA 1
ATOM 1380 C C . GLU A 1 171 ? 23.689 -11.883 -25.294 1.00 82.12 171 GLU A C 1
ATOM 1382 O O . GLU A 1 171 ? 24.680 -12.469 -25.740 1.00 82.12 171 GLU A O 1
ATOM 1387 N N . ALA A 1 172 ? 23.801 -10.671 -24.743 1.00 78.75 172 ALA A N 1
ATOM 1388 C CA . ALA A 1 172 ? 25.087 -10.013 -24.515 1.00 78.75 172 ALA A CA 1
ATOM 1389 C C . ALA A 1 172 ? 25.868 -10.665 -23.364 1.00 78.75 172 ALA A C 1
ATOM 1391 O O . ALA A 1 172 ? 27.087 -10.805 -23.456 1.00 78.75 172 ALA A O 1
ATOM 1392 N N . LYS A 1 173 ? 25.173 -11.086 -22.301 1.00 79.69 173 LYS A N 1
ATOM 1393 C CA . LYS A 1 173 ? 25.769 -11.812 -21.175 1.00 79.69 173 LYS A CA 1
ATOM 1394 C C . LYS A 1 173 ? 26.267 -13.194 -21.606 1.00 79.69 173 LYS A C 1
ATOM 1396 O O . LYS A 1 173 ? 27.431 -13.503 -21.373 1.00 79.69 173 LYS A O 1
ATOM 1401 N N . ALA A 1 174 ? 25.447 -13.962 -22.325 1.00 79.31 174 ALA A N 1
ATOM 1402 C CA . ALA A 1 174 ? 25.827 -15.274 -22.851 1.00 79.31 174 ALA A CA 1
ATOM 1403 C C . ALA A 1 174 ? 27.063 -15.203 -23.768 1.00 79.31 174 ALA A C 1
ATOM 1405 O O . ALA A 1 174 ? 27.939 -16.059 -23.694 1.00 79.31 174 ALA A O 1
ATOM 1406 N N . ARG A 1 175 ? 27.185 -14.142 -24.581 1.00 82.44 175 ARG A N 1
ATOM 1407 C CA . ARG A 1 175 ? 28.382 -13.890 -25.405 1.00 82.44 175 ARG A CA 1
ATOM 1408 C C . ARG A 1 175 ? 29.649 -13.590 -24.601 1.00 82.44 175 ARG A C 1
ATOM 1410 O O . ARG A 1 175 ? 30.731 -13.871 -25.095 1.00 82.44 175 ARG A O 1
ATOM 1417 N N . ARG A 1 176 ? 29.533 -13.000 -23.407 1.00 76.25 176 ARG A N 1
ATOM 1418 C CA . ARG A 1 176 ? 30.679 -12.715 -22.522 1.00 76.25 176 ARG A CA 1
ATOM 1419 C C . ARG A 1 176 ? 31.092 -13.913 -21.675 1.00 76.25 176 ARG A C 1
ATOM 1421 O O . ARG A 1 176 ? 32.245 -13.985 -21.292 1.00 76.25 176 ARG A O 1
ATOM 1428 N N . GLU A 1 177 ? 30.150 -14.789 -21.339 1.00 78.00 177 GLU A N 1
ATOM 1429 C CA . GLU A 1 177 ? 30.399 -15.972 -20.503 1.00 78.00 177 GLU A CA 1
ATOM 1430 C C . GLU A 1 177 ? 30.778 -17.213 -21.331 1.00 78.00 177 GLU A C 1
ATOM 1432 O O . GLU A 1 177 ? 31.314 -18.170 -20.783 1.00 78.00 177 GLU A O 1
ATOM 1437 N N . GLY A 1 178 ? 30.498 -17.206 -22.639 1.00 64.94 178 GLY A N 1
ATOM 1438 C CA . GLY A 1 178 ? 30.897 -18.254 -23.584 1.00 64.94 178 GLY A CA 1
ATOM 1439 C C . GLY A 1 178 ? 32.199 -17.982 -24.352 1.00 64.94 178 GLY A C 1
ATOM 1440 O O . GLY A 1 178 ? 32.525 -18.765 -25.243 1.00 64.94 178 GLY A O 1
ATOM 1441 N N . ALA A 1 179 ? 32.898 -16.884 -24.049 1.00 52.41 179 ALA A N 1
ATOM 1442 C CA . ALA A 1 179 ? 34.204 -16.500 -24.596 1.00 52.41 179 ALA A CA 1
ATOM 1443 C C . ALA A 1 179 ? 35.249 -16.497 -23.476 1.00 52.41 179 ALA A C 1
ATOM 1445 O O . ALA A 1 179 ? 36.408 -16.867 -23.763 1.00 52.41 179 ALA A O 1
#

pLDDT: mean 75.14, std 14.42, range [33.59, 97.38]

Secondary structure (DSSP, 8-state):
-PPPEEEEEE----GGGHHHHT-THHHHHHHHHHHTT--EEEEEE-GGGGGS--TTT-TTSS---HHHHHHHHTTT-SSSSTTS--HHHHTTHHHHTTHHHHTTPPTT--TTTT-HHHHHHHHHHHTSHHHHHHHHHHHHHHHHTTB-TTSPBTT--SHHHHHHHHHHHHHHHHHHH--

Foldseek 3Di:
DDDAAEAEEADDDDPVCPVVVVLCLSVLLVVLCVVVVGHHDYDYDHPVCQPAQPCVPDVLRGDCHPLVSQLVCLVVHLENDDPDHDPSLVSCQVVLVCVCVVVVPDPPDDSCVVRVSVVNNNCVVCVDPVNVVVLVVLCVVCVVVCHDSVRHHPPDDDPVVVVVVVVVVVVVVCVVVVD